Protein AF-A0A3B0VY94-F1 (afdb_monomer_lite)

Radius of gyration: 15.63 Å; chains: 1; bounding box: 34×26×46 Å

Structure (mmCIF, N/CA/C/O backbone):
data_AF-A0A3B0VY94-F1
#
_entry.id   AF-A0A3B0VY94-F1
#
loop_
_atom_site.group_PDB
_atom_site.id
_atom_site.type_symbol
_atom_site.label_atom_id
_atom_site.label_alt_id
_atom_site.label_comp_id
_atom_site.label_asym_id
_atom_site.label_entity_id
_atom_site.label_seq_id
_atom_site.pdbx_PDB_ins_code
_atom_site.Cartn_x
_atom_site.Cartn_y
_atom_site.Cartn_z
_atom_site.occupancy
_atom_site.B_iso_or_equiv
_atom_site.auth_seq_id
_atom_site.auth_comp_id
_atom_site.auth_asym_id
_atom_site.auth_atom_id
_atom_site.pdbx_PDB_model_num
ATOM 1 N N . MET A 1 1 ? -18.123 17.718 33.963 1.00 44.12 1 MET A N 1
ATOM 2 C CA . MET A 1 1 ? -17.791 17.799 32.528 1.00 44.12 1 MET A CA 1
ATOM 3 C C . MET A 1 1 ? -17.493 16.377 32.098 1.00 44.12 1 MET A C 1
ATOM 5 O O . MET A 1 1 ? -16.509 15.827 32.565 1.00 44.12 1 MET A O 1
ATOM 9 N N . THR A 1 2 ? -18.403 15.719 31.387 1.00 49.69 2 THR A N 1
ATOM 10 C CA . THR A 1 2 ? -18.167 14.364 30.869 1.00 49.69 2 THR A CA 1
ATOM 11 C C . THR A 1 2 ? -17.300 14.491 29.626 1.00 49.69 2 THR A C 1
ATOM 13 O O . THR A 1 2 ? -17.742 15.081 28.641 1.00 49.69 2 THR A O 1
ATOM 16 N N . GLU A 1 3 ? -16.064 13.997 29.678 1.00 60.78 3 GLU A N 1
ATOM 17 C CA . GLU A 1 3 ? -15.267 13.815 28.468 1.00 60.78 3 GLU A CA 1
ATOM 18 C C . GLU A 1 3 ? -15.993 12.812 27.566 1.00 60.78 3 GLU A C 1
ATOM 20 O O . GLU A 1 3 ? -16.256 11.673 27.954 1.00 60.78 3 GLU A O 1
ATOM 25 N N . ASN A 1 4 ? -16.366 13.255 26.367 1.00 61.75 4 ASN A N 1
ATOM 26 C CA . ASN A 1 4 ? -16.812 12.356 25.314 1.00 61.75 4 ASN A CA 1
ATOM 27 C C . ASN A 1 4 ? -15.585 11.572 24.844 1.00 61.75 4 ASN A C 1
ATOM 29 O O . ASN A 1 4 ? -14.815 12.055 24.017 1.00 61.75 4 ASN A O 1
ATOM 33 N N . ASN A 1 5 ? -15.407 10.365 25.377 1.00 67.56 5 ASN A N 1
ATOM 34 C CA . ASN A 1 5 ? -14.354 9.446 24.963 1.00 67.56 5 ASN A CA 1
ATOM 35 C C . ASN A 1 5 ? -14.759 8.763 23.644 1.00 67.56 5 ASN A C 1
ATOM 37 O O . ASN A 1 5 ? -15.068 7.572 23.603 1.00 67.56 5 ASN A O 1
ATOM 41 N N . ALA A 1 6 ? -14.885 9.553 22.576 1.00 70.25 6 ALA A N 1
ATOM 42 C CA . ALA A 1 6 ? -15.216 9.031 21.259 1.00 70.25 6 ALA A CA 1
ATOM 43 C C . ALA A 1 6 ? -14.080 8.108 20.787 1.00 70.25 6 ALA A C 1
ATOM 45 O O . ALA A 1 6 ? -12.910 8.486 20.812 1.00 70.25 6 ALA A O 1
ATOM 46 N N . GLN A 1 7 ? -14.426 6.878 20.403 1.00 78.25 7 GLN A N 1
ATOM 47 C CA . GLN A 1 7 ? -13.478 5.954 19.785 1.00 78.25 7 GLN A CA 1
ATOM 48 C C . GLN A 1 7 ? -13.181 6.434 18.365 1.00 78.25 7 GLN A C 1
ATOM 50 O O . GLN A 1 7 ? -14.103 6.730 17.602 1.00 78.25 7 GLN A O 1
ATOM 55 N N . PHE A 1 8 ? -11.899 6.501 18.017 1.00 83.75 8 PHE A N 1
ATOM 56 C CA . PHE A 1 8 ? -11.443 6.917 16.698 1.00 83.75 8 PHE A CA 1
ATOM 57 C C . PHE A 1 8 ? -10.462 5.890 16.152 1.00 83.75 8 PHE A C 1
ATOM 59 O O . PHE A 1 8 ? -9.740 5.233 16.894 1.00 83.75 8 PHE A O 1
ATOM 66 N N . HIS A 1 9 ? -10.409 5.793 14.831 1.00 88.75 9 HIS A N 1
ATOM 67 C CA . HIS A 1 9 ? -9.369 5.036 14.159 1.00 88.75 9 HIS A CA 1
ATOM 68 C C . HIS A 1 9 ? -8.331 5.988 13.566 1.00 88.75 9 HIS A C 1
ATOM 70 O O . HIS A 1 9 ? -8.688 7.010 12.973 1.00 88.75 9 HIS A O 1
ATOM 76 N N . LEU A 1 10 ? -7.050 5.648 13.704 1.00 89.25 10 LEU A N 1
ATOM 77 C CA . LEU A 1 10 ? -5.952 6.386 13.089 1.00 89.25 10 LEU A CA 1
ATOM 78 C C . LEU A 1 10 ? -5.689 5.829 11.691 1.00 89.25 10 LEU A C 1
ATOM 80 O O . LEU A 1 10 ? -5.286 4.677 11.555 1.00 89.25 10 LEU A O 1
ATOM 84 N N . ALA A 1 11 ? -5.872 6.652 10.661 1.00 90.75 11 ALA A N 1
ATOM 85 C CA . ALA A 1 11 ? -5.443 6.329 9.306 1.00 90.75 11 ALA A CA 1
ATOM 86 C C . ALA A 1 11 ? -4.069 6.958 9.030 1.00 90.75 11 ALA A C 1
ATOM 88 O O . ALA A 1 11 ? -3.919 8.178 9.103 1.00 90.75 11 ALA A O 1
ATOM 89 N N . GLN A 1 12 ? -3.075 6.139 8.689 1.00 88.19 12 GLN A N 1
ATOM 90 C CA . GLN A 1 12 ? -1.736 6.587 8.307 1.00 88.19 12 GLN A CA 1
ATOM 91 C C . GLN A 1 12 ? -1.442 6.206 6.859 1.00 88.19 12 GLN A C 1
ATOM 93 O O . GLN A 1 12 ? -1.669 5.067 6.463 1.00 88.19 12 GLN A O 1
ATOM 98 N N . ILE A 1 13 ? -0.880 7.144 6.094 1.00 86.00 13 ILE A N 1
ATOM 99 C CA . ILE A 1 13 ? -0.410 6.932 4.723 1.00 86.00 13 ILE A CA 1
ATOM 100 C C . ILE A 1 13 ? 1.112 7.064 4.647 1.00 86.00 13 ILE A C 1
ATOM 102 O O . ILE A 1 13 ? 1.685 8.046 5.118 1.00 86.00 13 ILE A O 1
ATOM 106 N N . ASN A 1 14 ? 1.755 6.095 3.998 1.00 83.62 14 ASN A N 1
ATOM 107 C CA . ASN A 1 14 ? 3.170 6.154 3.651 1.00 83.62 14 ASN A CA 1
ATOM 108 C C . ASN A 1 14 ? 3.317 6.574 2.183 1.00 83.62 14 ASN A C 1
ATOM 110 O O . ASN A 1 14 ? 2.808 5.902 1.281 1.00 83.62 14 ASN A O 1
ATOM 114 N N . ILE A 1 15 ? 4.023 7.682 1.945 1.00 83.50 15 ILE A N 1
ATOM 115 C CA . ILE A 1 15 ? 4.298 8.220 0.606 1.00 83.50 15 ILE A CA 1
ATOM 116 C C . ILE A 1 15 ? 5.800 8.255 0.332 1.00 83.50 15 ILE A C 1
ATOM 118 O O . ILE A 1 15 ? 6.597 8.559 1.219 1.00 83.50 15 ILE A O 1
ATOM 122 N N . ALA A 1 16 ? 6.189 7.977 -0.910 1.00 83.31 16 ALA A N 1
ATOM 123 C CA . ALA A 1 16 ? 7.582 8.038 -1.339 1.00 83.31 16 ALA A CA 1
ATOM 124 C C . ALA A 1 16 ? 7.699 8.571 -2.769 1.00 83.31 16 ALA A C 1
ATOM 126 O O . ALA A 1 16 ? 6.799 8.397 -3.589 1.00 83.31 16 ALA A O 1
ATOM 127 N N . ARG A 1 17 ? 8.837 9.200 -3.086 1.00 85.81 17 ARG A N 1
ATOM 128 C CA . ARG A 1 17 ? 9.161 9.583 -4.464 1.00 85.81 17 ARG A CA 1
ATOM 129 C C . ARG A 1 17 ? 9.743 8.386 -5.211 1.00 85.81 17 ARG A C 1
ATOM 131 O O . ARG A 1 17 ? 10.757 7.827 -4.798 1.00 85.81 17 ARG A O 1
ATOM 138 N N . ILE A 1 18 ? 9.127 8.044 -6.331 1.00 86.44 18 ILE A N 1
ATOM 139 C CA . ILE A 1 18 ? 9.555 6.972 -7.221 1.00 86.44 18 ILE A CA 1
ATOM 140 C C . ILE A 1 18 ? 10.747 7.449 -8.059 1.00 86.44 18 ILE A C 1
ATOM 142 O O . ILE A 1 18 ? 10.732 8.556 -8.600 1.00 86.44 18 ILE A O 1
ATOM 146 N N . ARG A 1 19 ? 11.798 6.622 -8.145 1.00 88.75 19 ARG A N 1
ATOM 147 C CA . ARG A 1 19 ? 13.050 6.965 -8.850 1.00 88.75 19 ARG A CA 1
ATOM 148 C C . ARG A 1 19 ? 13.099 6.490 -10.304 1.00 88.75 19 ARG A C 1
ATOM 150 O O . ARG A 1 19 ? 13.849 7.068 -11.080 1.00 88.75 19 ARG A O 1
ATOM 157 N N . ALA A 1 20 ? 12.321 5.470 -10.653 1.00 89.81 20 ALA A N 1
ATOM 158 C CA . ALA A 1 20 ? 12.202 4.886 -11.990 1.00 89.81 20 ALA A CA 1
ATOM 159 C C . ALA A 1 20 ? 10.840 4.164 -12.111 1.00 89.81 20 ALA A C 1
ATOM 161 O O . ALA A 1 20 ? 10.186 3.974 -11.084 1.00 89.81 20 ALA A O 1
ATOM 162 N N . PRO A 1 21 ? 10.375 3.778 -13.313 1.00 87.56 21 PRO A N 1
ATOM 163 C CA . PRO A 1 21 ? 9.200 2.910 -13.468 1.00 87.56 21 PRO A CA 1
ATOM 164 C C . PRO A 1 21 ? 9.246 1.673 -12.547 1.00 87.56 21 PRO A C 1
ATOM 166 O O . PRO A 1 21 ? 10.326 1.194 -12.216 1.00 87.56 21 PRO A O 1
ATOM 169 N N . LEU A 1 22 ? 8.091 1.170 -12.090 1.00 85.06 22 LEU A N 1
ATOM 170 C CA . LEU A 1 22 ? 8.043 0.080 -11.093 1.00 85.06 22 LEU A CA 1
ATOM 171 C C . LEU A 1 22 ? 8.616 -1.251 -11.615 1.00 85.06 22 LEU A C 1
ATOM 173 O O . LEU A 1 22 ? 9.062 -2.074 -10.821 1.00 85.06 22 LEU A O 1
ATOM 177 N N . ASP A 1 23 ? 8.619 -1.444 -12.932 1.00 88.50 23 ASP A N 1
ATOM 178 C CA . ASP A 1 23 ? 9.198 -2.586 -13.642 1.00 88.50 23 ASP A CA 1
ATOM 179 C C . ASP A 1 23 ? 10.705 -2.433 -13.930 1.00 88.50 23 ASP A C 1
ATOM 181 O O . ASP A 1 23 ? 11.353 -3.397 -14.346 1.00 88.50 23 ASP A O 1
ATOM 185 N N . ASP A 1 24 ? 11.291 -1.261 -13.663 1.00 94.25 24 ASP A N 1
ATOM 186 C CA . ASP A 1 24 ? 12.724 -1.013 -13.817 1.00 94.25 24 ASP A CA 1
ATOM 187 C C . ASP A 1 24 ? 13.545 -1.873 -12.827 1.00 94.25 24 ASP A C 1
ATOM 189 O O . ASP A 1 24 ? 13.188 -1.965 -11.644 1.00 94.25 24 ASP A O 1
ATOM 193 N N . PRO A 1 25 ? 14.684 -2.468 -13.244 1.00 95.25 25 PRO A N 1
ATOM 194 C CA . PRO A 1 25 ? 15.584 -3.200 -12.350 1.00 95.25 25 PRO A CA 1
ATOM 195 C C . PRO A 1 25 ? 15.976 -2.442 -11.070 1.00 95.25 25 PRO A C 1
ATOM 197 O O . PRO A 1 25 ? 16.174 -3.067 -10.027 1.00 95.25 25 PRO A O 1
ATOM 200 N N . LEU A 1 26 ? 16.049 -1.106 -11.113 1.00 94.25 26 LEU A N 1
ATOM 201 C CA . LEU 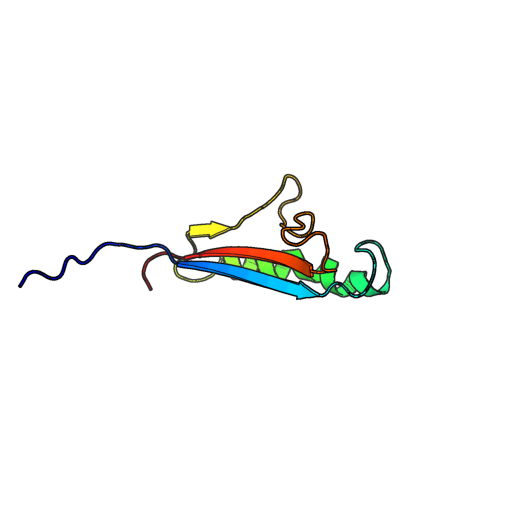A 1 26 ? 16.317 -0.252 -9.951 1.00 94.25 26 LEU A CA 1
ATOM 202 C C . LEU A 1 26 ? 15.241 -0.373 -8.858 1.00 94.25 26 LEU A C 1
ATOM 204 O O . LEU A 1 26 ? 15.547 -0.202 -7.675 1.00 94.25 26 LEU A O 1
ATOM 208 N N . MET A 1 27 ? 13.991 -0.638 -9.243 1.00 91.75 27 MET A N 1
ATOM 209 C CA . MET A 1 27 ? 12.846 -0.740 -8.336 1.00 91.75 27 MET A CA 1
ATOM 210 C C . MET A 1 27 ? 12.618 -2.165 -7.813 1.00 91.75 27 MET A C 1
ATOM 212 O O . MET A 1 27 ? 11.922 -2.327 -6.812 1.00 91.75 27 MET A O 1
ATOM 216 N N . GLN A 1 28 ? 13.247 -3.187 -8.406 1.00 92.50 28 GLN A N 1
ATOM 217 C CA . GLN A 1 28 ? 13.064 -4.597 -8.028 1.00 92.50 28 GLN A CA 1
ATOM 218 C C . GLN A 1 28 ? 13.249 -4.877 -6.525 1.00 92.50 28 GLN A C 1
ATOM 220 O O . GLN A 1 28 ? 12.366 -5.502 -5.936 1.00 92.50 28 GLN A O 1
ATOM 225 N N . PRO A 1 29 ? 14.307 -4.383 -5.844 1.00 91.94 29 PRO A N 1
ATOM 226 C CA . PRO A 1 29 ? 14.466 -4.632 -4.410 1.00 91.94 29 PRO A CA 1
ATOM 227 C C . PRO A 1 29 ? 13.357 -3.999 -3.560 1.00 91.94 29 PRO A C 1
ATOM 229 O O . PRO A 1 29 ? 13.010 -4.528 -2.509 1.00 91.94 29 PRO A O 1
ATOM 232 N N . PHE A 1 30 ? 12.802 -2.868 -4.007 1.00 89.50 30 PHE A N 1
ATOM 233 C CA . PHE A 1 30 ? 11.681 -2.216 -3.335 1.00 89.50 30 PHE A CA 1
ATOM 234 C C . PHE A 1 30 ? 10.396 -3.027 -3.513 1.00 89.50 30 PHE A C 1
ATOM 236 O O . PHE A 1 30 ? 9.745 -3.335 -2.519 1.00 89.50 30 PHE A O 1
ATOM 243 N N . MET A 1 31 ? 10.079 -3.433 -4.750 1.00 89.00 31 MET A N 1
ATOM 244 C CA . MET A 1 31 ? 8.897 -4.250 -5.049 1.00 89.00 31 MET A CA 1
ATOM 245 C C . MET A 1 31 ? 8.935 -5.592 -4.303 1.00 89.00 31 MET A C 1
ATOM 247 O O . MET A 1 31 ? 7.940 -5.992 -3.707 1.00 89.00 31 MET A O 1
ATOM 251 N N . ALA A 1 32 ? 10.103 -6.238 -4.237 1.00 91.94 32 ALA A N 1
ATOM 252 C CA . ALA A 1 32 ? 10.296 -7.486 -3.496 1.00 91.94 32 ALA A CA 1
ATOM 253 C C . ALA A 1 32 ? 10.101 -7.343 -1.970 1.00 91.94 32 ALA A C 1
ATOM 255 O O . ALA A 1 32 ? 9.841 -8.331 -1.287 1.00 91.94 32 ALA A O 1
ATOM 256 N N . GLY A 1 33 ? 10.230 -6.132 -1.418 1.00 90.38 33 GLY A N 1
ATOM 257 C CA . GLY A 1 33 ? 10.039 -5.861 0.010 1.00 90.38 33 GLY A CA 1
ATOM 258 C C . GLY A 1 33 ? 8.592 -5.560 0.416 1.00 90.38 33 GLY A C 1
ATOM 259 O O . GLY A 1 33 ? 8.298 -5.550 1.614 1.00 90.38 33 GLY A O 1
ATOM 260 N N . LEU A 1 34 ? 7.697 -5.314 -0.549 1.00 88.94 34 LEU A N 1
ATOM 261 C CA . LEU A 1 34 ? 6.323 -4.864 -0.295 1.00 88.94 34 LEU A CA 1
ATOM 262 C C . LEU A 1 34 ? 5.516 -5.862 0.528 1.00 88.94 34 LEU A C 1
ATOM 264 O O . LEU A 1 34 ? 4.865 -5.486 1.499 1.00 88.94 34 LEU A O 1
ATOM 268 N N . GLU A 1 35 ? 5.579 -7.138 0.164 1.00 88.94 35 GLU A N 1
ATOM 269 C CA . GLU A 1 35 ? 4.839 -8.188 0.861 1.00 88.94 35 GLU A CA 1
ATOM 270 C C . GLU A 1 35 ? 5.257 -8.274 2.334 1.00 88.94 35 GLU A C 1
ATOM 272 O O . GLU A 1 35 ? 4.411 -8.281 3.225 1.00 88.94 35 GLU A O 1
ATOM 277 N N . SER A 1 36 ? 6.565 -8.237 2.600 1.00 91.25 36 SER A N 1
ATOM 278 C CA . SER A 1 36 ? 7.112 -8.306 3.957 1.00 91.25 36 SER A CA 1
ATOM 279 C C . SER A 1 36 ? 6.685 -7.114 4.819 1.00 91.25 36 SER A C 1
ATOM 281 O O . SER A 1 36 ? 6.220 -7.298 5.945 1.00 91.25 36 SER A O 1
ATOM 283 N N . ILE A 1 37 ? 6.779 -5.884 4.296 1.00 88.81 37 ILE A N 1
ATOM 284 C CA . ILE A 1 37 ? 6.379 -4.696 5.067 1.00 88.81 37 ILE A CA 1
ATOM 285 C C . ILE A 1 37 ? 4.863 -4.642 5.296 1.00 88.81 37 ILE A C 1
ATOM 287 O O . ILE A 1 37 ? 4.417 -4.217 6.362 1.00 88.81 37 ILE A O 1
ATOM 291 N N . ASN A 1 38 ? 4.074 -5.119 4.331 1.00 89.00 38 ASN A N 1
ATOM 292 C CA . ASN A 1 38 ? 2.628 -5.239 4.467 1.00 89.00 38 ASN A CA 1
ATOM 293 C C . ASN A 1 38 ? 2.251 -6.282 5.525 1.00 89.00 38 ASN A C 1
ATOM 295 O O . ASN A 1 38 ? 1.440 -5.983 6.395 1.00 89.00 38 ASN A O 1
ATOM 299 N N . ALA A 1 39 ? 2.901 -7.449 5.531 1.00 91.56 39 ALA A N 1
ATOM 300 C CA . ALA A 1 39 ? 2.682 -8.475 6.549 1.00 91.56 39 ALA A CA 1
ATOM 301 C C . ALA A 1 39 ? 3.039 -7.982 7.964 1.00 91.56 39 ALA A C 1
ATOM 303 O O . ALA A 1 39 ? 2.338 -8.293 8.927 1.00 91.56 39 ALA A O 1
ATOM 304 N N . LEU A 1 40 ? 4.095 -7.170 8.098 1.00 91.31 40 LEU A N 1
ATOM 305 C CA . LEU A 1 40 ? 4.437 -6.523 9.369 1.00 91.31 40 LEU A CA 1
ATOM 306 C C . LEU A 1 40 ? 3.352 -5.545 9.835 1.00 91.31 40 LEU A C 1
ATOM 308 O O . LEU A 1 40 ? 3.063 -5.489 11.028 1.00 91.31 40 LEU A O 1
ATOM 312 N N . ALA A 1 41 ? 2.753 -4.785 8.915 1.00 88.69 41 ALA A N 1
ATOM 313 C CA . ALA A 1 41 ? 1.644 -3.892 9.237 1.00 88.69 41 ALA A CA 1
ATOM 314 C C . ALA A 1 41 ? 0.388 -4.674 9.647 1.00 88.69 41 ALA A C 1
ATOM 316 O O . ALA A 1 41 ? -0.237 -4.327 10.646 1.00 88.69 41 ALA A O 1
ATOM 317 N N . ASP A 1 42 ? 0.065 -5.747 8.924 1.00 91.12 42 ASP A N 1
ATOM 318 C CA . ASP A 1 42 ? -1.110 -6.581 9.186 1.00 91.12 42 ASP A CA 1
ATOM 319 C C . ASP A 1 42 ? -1.008 -7.301 10.554 1.00 91.12 42 ASP A C 1
ATOM 321 O O . ASP A 1 42 ? -2.019 -7.565 11.203 1.00 91.12 42 ASP A O 1
ATOM 325 N N . ALA A 1 43 ? 0.216 -7.572 11.028 1.00 93.12 43 ALA A N 1
ATOM 326 C CA . ALA A 1 43 ? 0.494 -8.154 12.344 1.00 93.12 43 ALA A CA 1
ATOM 327 C C . ALA A 1 43 ? 0.665 -7.118 13.477 1.00 93.12 43 ALA A C 1
ATOM 329 O O . ALA A 1 43 ? 0.888 -7.498 14.631 1.00 93.12 43 ALA A O 1
ATOM 330 N N . ALA A 1 44 ? 0.608 -5.818 13.177 1.00 91.12 44 ALA A N 1
ATOM 331 C CA . ALA A 1 44 ? 0.861 -4.780 14.168 1.00 91.12 44 ALA A CA 1
ATOM 332 C C . ALA A 1 44 ? -0.287 -4.682 15.198 1.00 91.12 44 ALA A C 1
ATOM 334 O O . ALA A 1 44 ? -1.464 -4.771 14.833 1.00 91.12 44 ALA A O 1
ATOM 335 N N . PRO A 1 45 ? 0.011 -4.449 16.491 1.00 91.25 45 PRO A N 1
ATOM 336 C CA . PRO A 1 45 ? -1.017 -4.223 17.500 1.00 91.25 45 PRO A CA 1
ATOM 337 C C . PRO A 1 45 ? -1.955 -3.080 17.110 1.00 91.25 45 PRO A C 1
ATOM 339 O O . PRO A 1 45 ? -1.515 -2.007 16.698 1.00 91.25 45 PRO A O 1
ATOM 342 N N . GLY A 1 46 ? -3.257 -3.322 17.244 1.00 89.38 46 GLY A N 1
ATOM 343 C CA . GLY A 1 46 ? -4.276 -2.350 16.873 1.00 89.38 46 GLY A CA 1
ATOM 344 C C . GLY A 1 46 ? -4.507 -2.226 15.367 1.00 89.38 46 GLY A C 1
ATOM 345 O O . GLY A 1 46 ? -5.319 -1.395 14.987 1.00 89.38 46 GLY A O 1
ATOM 346 N N . PHE A 1 47 ? -3.868 -3.018 14.500 1.00 92.62 47 PHE A N 1
ATOM 347 C CA . PHE A 1 47 ? -4.200 -3.028 13.075 1.00 92.62 47 PHE A CA 1
ATOM 348 C C . PHE A 1 47 ? -5.669 -3.412 12.846 1.00 92.62 47 PHE A C 1
ATOM 350 O O . PHE A 1 47 ? -6.176 -4.376 13.422 1.00 92.62 47 PHE A O 1
ATOM 357 N N . VAL A 1 48 ? -6.355 -2.647 11.997 1.00 92.81 48 VAL A N 1
ATOM 358 C CA . VAL A 1 48 ? -7.759 -2.877 11.627 1.00 92.81 48 VAL A CA 1
ATOM 359 C C . VAL A 1 48 ? -7.884 -3.182 10.140 1.00 92.81 48 VAL A C 1
ATOM 361 O O . VAL A 1 48 ? -8.647 -4.067 9.758 1.00 92.81 48 VAL A O 1
ATOM 364 N N . TRP A 1 49 ? -7.176 -2.435 9.290 1.00 92.06 49 TRP A N 1
ATOM 365 C CA . TRP A 1 49 ? -7.324 -2.538 7.839 1.00 92.06 49 TRP A CA 1
ATOM 366 C C . TRP A 1 49 ? -6.167 -1.866 7.089 1.00 92.06 49 TRP A C 1
ATOM 368 O O . TRP A 1 49 ? -5.557 -0.930 7.602 1.00 92.06 49 TRP A O 1
ATOM 378 N N . ARG A 1 50 ? -5.910 -2.281 5.843 1.00 90.94 50 ARG A N 1
ATOM 379 C CA . ARG A 1 50 ? -4.979 -1.616 4.919 1.00 90.94 50 ARG A CA 1
ATOM 380 C C . ARG A 1 50 ? -5.580 -1.481 3.524 1.00 90.94 50 ARG A C 1
ATOM 382 O O . ARG A 1 50 ? -6.229 -2.414 3.051 1.00 90.94 50 ARG A O 1
ATOM 389 N N . LEU A 1 51 ? -5.304 -0.360 2.853 1.00 86.62 51 LEU A N 1
ATOM 390 C CA . LEU A 1 51 ? -5.666 -0.148 1.451 1.00 86.62 51 LEU A CA 1
ATOM 391 C C . LEU A 1 51 ? -4.877 -1.086 0.540 1.00 86.62 51 LEU A C 1
ATOM 393 O O . LEU A 1 51 ? -3.648 -1.132 0.598 1.00 86.62 51 LEU A O 1
ATOM 397 N N . GLN A 1 52 ? -5.612 -1.811 -0.295 1.00 84.12 52 GLN A N 1
ATOM 398 C CA . GLN A 1 52 ? -5.115 -2.832 -1.209 1.00 84.12 52 GLN A CA 1
ATOM 399 C C . GLN A 1 52 ? -5.910 -2.747 -2.512 1.00 84.12 52 GLN A C 1
ATOM 401 O O . GLN A 1 52 ? -7.122 -2.515 -2.479 1.00 84.12 52 GLN A O 1
ATOM 406 N N . ASP A 1 53 ? -5.242 -2.929 -3.646 1.00 81.25 53 ASP A N 1
ATOM 407 C CA . ASP A 1 53 ? -5.881 -3.179 -4.932 1.00 81.25 53 ASP A CA 1
ATOM 408 C C . ASP A 1 53 ? -6.070 -4.691 -5.175 1.00 81.25 53 ASP A C 1
ATOM 410 O O . ASP A 1 53 ? -5.887 -5.514 -4.276 1.00 81.25 53 ASP A O 1
ATOM 414 N N . ALA A 1 54 ? -6.456 -5.077 -6.395 1.00 79.56 54 ALA A N 1
ATOM 415 C CA . ALA A 1 54 ? -6.673 -6.480 -6.755 1.00 79.56 54 ALA A CA 1
ATOM 416 C C . ALA A 1 54 ? -5.411 -7.365 -6.645 1.00 79.56 54 ALA A C 1
ATOM 418 O O . ALA A 1 54 ? -5.534 -8.589 -6.627 1.00 79.56 54 ALA A O 1
ATOM 419 N N . THR A 1 55 ? -4.219 -6.768 -6.582 1.00 77.12 55 THR A N 1
ATOM 420 C CA . THR A 1 55 ? -2.928 -7.451 -6.414 1.00 77.12 55 THR A CA 1
ATOM 421 C C . THR A 1 55 ? -2.438 -7.477 -4.962 1.00 77.12 55 THR A C 1
ATOM 423 O O . THR A 1 55 ? -1.461 -8.160 -4.670 1.00 77.12 55 THR A O 1
ATOM 426 N N . GLY A 1 56 ? -3.139 -6.808 -4.036 1.00 76.19 56 GLY A N 1
ATOM 427 C CA . GLY A 1 56 ? -2.830 -6.823 -2.599 1.00 76.19 56 GLY A CA 1
ATOM 428 C C . GLY A 1 56 ? -1.935 -5.675 -2.107 1.00 76.19 56 GLY A C 1
ATOM 429 O O . GLY A 1 56 ? -1.623 -5.603 -0.910 1.00 76.19 56 GLY A O 1
ATOM 430 N N . ASP A 1 57 ? -1.551 -4.739 -2.982 1.00 78.38 57 ASP A N 1
ATOM 431 C CA . ASP A 1 57 ? -0.801 -3.535 -2.609 1.00 78.38 57 ASP A CA 1
ATOM 432 C C . ASP A 1 57 ? -1.438 -2.238 -3.141 1.00 78.38 57 ASP A C 1
ATOM 434 O O . ASP A 1 57 ? -2.508 -2.249 -3.743 1.00 78.38 57 ASP A O 1
ATOM 438 N N . ALA A 1 58 ? -0.849 -1.095 -2.789 1.00 78.00 58 ALA A N 1
ATOM 439 C CA . ALA A 1 58 ? -1.362 0.237 -3.114 1.00 78.00 58 ALA A CA 1
ATOM 440 C C . ALA A 1 58 ? -0.447 1.013 -4.081 1.00 78.00 58 ALA A C 1
ATOM 442 O O . ALA A 1 58 ? -0.663 2.205 -4.307 1.00 78.00 58 ALA A O 1
ATOM 443 N N . THR A 1 59 ? 0.575 0.370 -4.655 1.00 74.75 59 THR A N 1
ATOM 444 C CA . THR A 1 59 ? 1.615 1.045 -5.453 1.00 74.75 59 THR A CA 1
ATOM 445 C C . THR A 1 59 ? 1.114 1.550 -6.804 1.00 74.75 59 THR A C 1
ATOM 447 O O . THR A 1 59 ? 1.691 2.478 -7.378 1.00 74.75 59 THR A O 1
ATOM 450 N N . SER A 1 60 ? 0.002 0.991 -7.285 1.00 75.00 60 SER A N 1
ATOM 451 C CA . SER A 1 60 ? -0.717 1.443 -8.477 1.00 75.00 60 SER A CA 1
ATOM 452 C C . SER A 1 60 ? -1.441 2.782 -8.270 1.00 75.00 60 SER A C 1
ATOM 454 O O . SER A 1 60 ? -1.728 3.491 -9.241 1.00 75.00 60 SER A O 1
ATOM 456 N N . LEU A 1 61 ? -1.695 3.179 -7.017 1.00 73.75 61 LEU A N 1
ATOM 457 C CA . LEU A 1 61 ? -2.389 4.419 -6.692 1.00 73.75 61 LEU A CA 1
ATOM 458 C C . LEU A 1 61 ? -1.447 5.620 -6.804 1.00 73.75 61 LEU A C 1
ATOM 460 O O . LEU A 1 61 ? -0.440 5.737 -6.101 1.00 73.75 61 LEU A O 1
ATOM 464 N N . ARG A 1 62 ? -1.836 6.573 -7.658 1.00 73.12 62 ARG A N 1
ATOM 465 C CA . ARG A 1 62 ? -1.151 7.859 -7.839 1.00 73.12 62 ARG A CA 1
ATOM 466 C C . ARG A 1 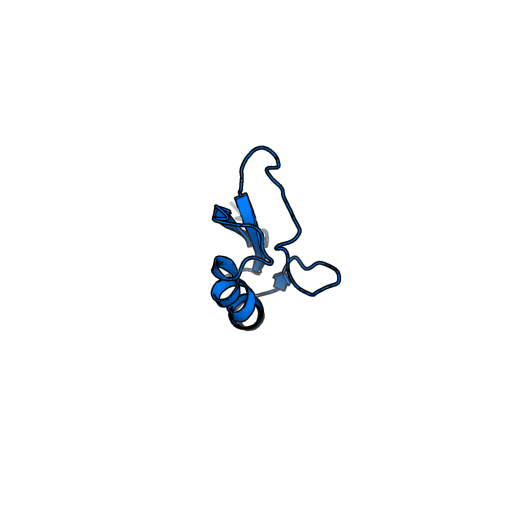62 ? -2.029 9.012 -7.351 1.00 73.12 62 ARG A C 1
ATOM 468 O O . ARG A 1 62 ? -2.668 9.673 -8.166 1.00 73.12 62 ARG A O 1
ATOM 475 N N . PRO A 1 63 ? -2.075 9.273 -6.031 1.00 68.88 63 PRO A N 1
ATOM 476 C CA . PRO A 1 63 ? -2.880 10.362 -5.476 1.00 68.88 63 PRO A CA 1
ATOM 477 C C . PRO A 1 63 ? -2.379 11.755 -5.893 1.00 68.88 63 PRO A C 1
ATOM 479 O O . PRO A 1 63 ? -3.130 12.721 -5.818 1.00 68.88 63 PRO A O 1
ATOM 482 N N . PHE A 1 64 ? -1.129 11.858 -6.357 1.00 71.88 64 PHE A N 1
ATOM 483 C CA . PHE A 1 64 ? -0.511 13.103 -6.815 1.00 71.88 64 PHE A CA 1
ATOM 484 C C . PHE A 1 64 ? 0.074 12.906 -8.222 1.00 71.88 64 PHE A C 1
ATOM 486 O O . PHE A 1 64 ? 1.267 12.652 -8.335 1.00 71.88 64 PHE A O 1
ATOM 493 N N . PRO A 1 65 ? -0.733 12.972 -9.295 1.00 65.38 65 PRO A N 1
ATOM 494 C CA . PRO A 1 65 ? -0.308 12.585 -10.646 1.00 65.38 65 PRO A CA 1
ATOM 495 C C . PRO A 1 65 ? 0.819 13.458 -11.224 1.00 65.38 65 PRO A C 1
ATOM 497 O O . PRO A 1 65 ? 1.643 12.953 -11.982 1.00 65.38 65 PRO A O 1
ATOM 500 N N . ASP A 1 66 ? 0.899 14.729 -10.820 1.00 68.38 66 ASP A N 1
ATOM 501 C CA . ASP A 1 66 ? 1.929 15.677 -11.281 1.00 68.38 66 A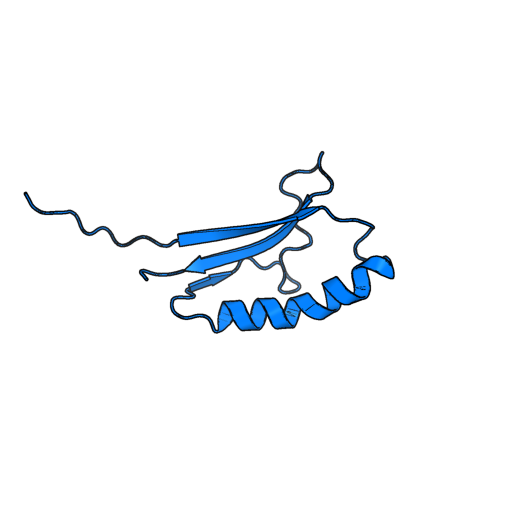SP A CA 1
ATOM 502 C C . ASP A 1 66 ? 3.268 15.529 -10.540 1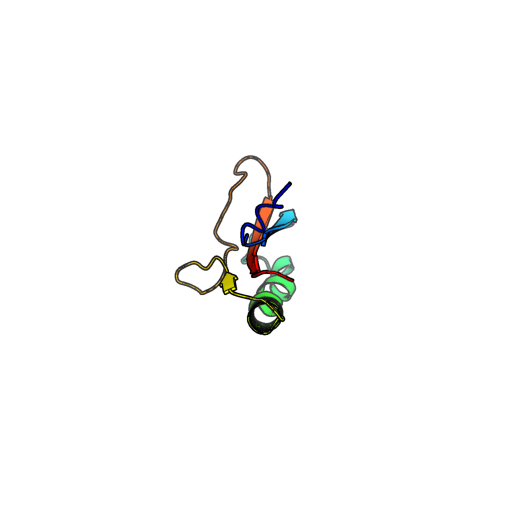.00 68.38 66 ASP A C 1
ATOM 504 O O . ASP A 1 66 ? 4.274 16.145 -10.895 1.00 68.38 66 ASP A O 1
ATOM 508 N N . LEU A 1 67 ? 3.295 14.711 -9.488 1.00 59.38 67 LEU A N 1
ATOM 509 C CA . LEU A 1 67 ? 4.482 14.413 -8.706 1.00 59.38 67 LEU A CA 1
ATOM 510 C C . LEU A 1 67 ? 4.799 12.933 -8.921 1.00 59.38 67 LEU A C 1
ATOM 512 O O . LEU A 1 67 ? 3.918 12.084 -8.883 1.00 59.38 67 LEU A O 1
ATOM 516 N N . MET A 1 68 ? 6.066 12.574 -9.119 1.00 67.88 68 MET A N 1
ATOM 517 C CA . MET A 1 68 ? 6.483 11.163 -9.151 1.00 67.88 68 MET A CA 1
ATOM 518 C C . MET A 1 68 ? 6.421 10.550 -7.738 1.00 67.88 68 MET A C 1
ATOM 520 O O . MET A 1 68 ? 7.425 10.074 -7.217 1.00 67.88 68 MET A O 1
ATOM 524 N N .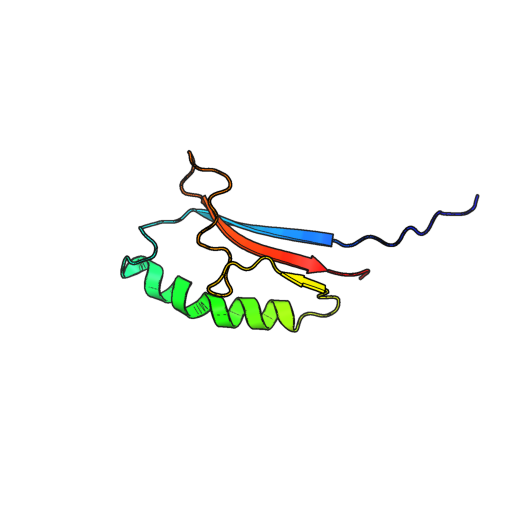 ILE A 1 69 ? 5.268 10.630 -7.074 1.00 68.94 69 ILE A N 1
ATOM 525 C CA . ILE A 1 69 ? 4.998 10.162 -5.718 1.00 68.94 69 ILE A CA 1
ATOM 526 C C . ILE A 1 69 ? 4.076 8.948 -5.814 1.00 68.94 69 ILE A C 1
ATOM 528 O O . ILE A 1 69 ? 2.977 9.035 -6.359 1.00 68.94 69 ILE A O 1
ATOM 532 N N . GLY A 1 70 ? 4.538 7.824 -5.275 1.00 70.50 70 GLY A N 1
ATOM 533 C CA . GLY A 1 70 ? 3.733 6.625 -5.075 1.00 70.50 70 GLY A CA 1
ATOM 534 C C . GLY A 1 70 ? 3.215 6.561 -3.641 1.00 70.50 70 GLY A C 1
ATOM 535 O O . GLY A 1 70 ? 3.890 7.012 -2.706 1.00 70.50 70 GLY A O 1
ATOM 536 N N . SER A 1 71 ? 2.024 5.991 -3.465 1.00 69.00 71 SER A N 1
ATOM 537 C CA . SER A 1 71 ? 1.592 5.501 -2.156 1.00 69.00 71 SER A CA 1
ATOM 538 C C . SER A 1 71 ? 2.139 4.090 -1.954 1.00 69.00 71 SER A C 1
ATOM 540 O O . SER A 1 71 ? 2.076 3.265 -2.859 1.00 69.00 71 SER A O 1
ATOM 542 N N . LEU A 1 72 ? 2.718 3.830 -0.784 1.00 72.25 72 LEU A N 1
ATOM 543 C CA . LEU A 1 72 ? 3.221 2.506 -0.419 1.00 72.25 72 LEU A CA 1
ATOM 544 C C . LEU A 1 72 ? 2.151 1.708 0.335 1.00 72.25 72 LEU A C 1
ATOM 546 O O . LEU A 1 72 ? 1.857 0.566 -0.003 1.00 72.25 72 LEU A O 1
ATOM 550 N N . SER A 1 73 ? 1.561 2.320 1.360 1.00 76.81 73 SER A N 1
ATOM 551 C CA . SER A 1 73 ? 0.502 1.711 2.157 1.00 76.81 73 SER A CA 1
ATOM 552 C C . SER A 1 73 ? -0.369 2.781 2.810 1.00 76.81 73 SER A C 1
ATOM 554 O O . SER A 1 73 ? 0.097 3.890 3.094 1.00 76.81 73 SER A O 1
ATOM 556 N N . ILE A 1 74 ? -1.631 2.435 3.068 1.00 79.00 74 ILE A N 1
ATOM 557 C CA . ILE A 1 74 ? -2.507 3.173 3.983 1.00 79.00 74 ILE A CA 1
ATOM 558 C C . ILE A 1 74 ? -3.033 2.184 5.005 1.00 79.00 74 ILE A C 1
ATOM 560 O O . ILE A 1 74 ? -3.737 1.264 4.609 1.00 79.00 74 ILE A O 1
ATOM 564 N N . CYS A 1 75 ? -2.723 2.375 6.282 1.00 86.31 75 CYS A N 1
ATOM 565 C CA . CYS A 1 75 ? -3.167 1.492 7.358 1.00 86.31 75 CYS A CA 1
ATOM 566 C C . CYS A 1 75 ? -4.113 2.230 8.304 1.00 86.31 75 CYS A C 1
ATOM 568 O O . CYS A 1 75 ? -3.906 3.403 8.614 1.00 86.31 75 CYS A O 1
ATOM 570 N N . LEU A 1 76 ? -5.130 1.516 8.769 1.00 84.75 76 LEU A N 1
ATOM 571 C CA . LEU A 1 76 ? -6.051 1.928 9.809 1.00 84.75 76 LEU A CA 1
ATOM 572 C C . LEU A 1 76 ? -5.697 1.186 11.096 1.00 84.75 76 LEU A C 1
ATOM 574 O O . LEU A 1 76 ? -5.648 -0.045 11.107 1.00 84.75 76 LEU A O 1
ATOM 578 N N . PHE A 1 77 ? -5.504 1.935 12.173 1.00 82.88 77 PHE A N 1
ATOM 579 C CA . PHE A 1 77 ? -5.272 1.407 13.509 1.00 82.88 77 PHE A CA 1
ATOM 580 C C . PHE A 1 77 ? -6.443 1.769 14.434 1.00 82.88 77 PHE A C 1
ATOM 582 O O . PHE A 1 77 ? -7.020 2.852 14.333 1.00 82.88 77 PHE A O 1
ATOM 589 N N . GLY A 1 78 ? -6.839 0.848 15.308 1.00 83.25 78 GLY A N 1
ATOM 590 C CA . GLY A 1 78 ? -7.761 1.072 16.419 1.00 83.25 78 GLY A CA 1
ATOM 591 C C . GLY A 1 78 ? -7.112 1.861 17.547 1.00 83.25 78 GLY A C 1
ATOM 592 O O . GLY A 1 78 ? -5.922 2.161 17.485 1.00 83.25 78 GLY A O 1
ATOM 593 N N . ASN A 1 79 ? -7.913 2.203 18.561 1.00 71.00 79 ASN A N 1
ATOM 594 C CA . ASN 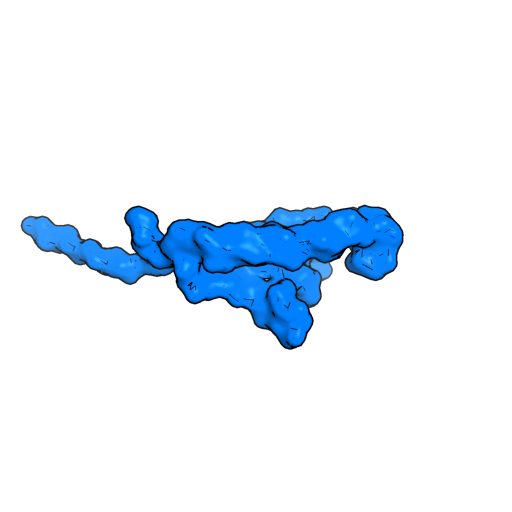A 1 79 ? -7.435 2.882 19.765 1.00 71.00 79 ASN A CA 1
ATOM 595 C C . ASN A 1 79 ? -6.147 2.210 20.283 1.00 71.00 79 ASN A C 1
ATOM 597 O O . ASN A 1 79 ? -6.182 1.042 20.675 1.00 71.00 79 ASN A O 1
ATOM 601 N N . LEU A 1 80 ? -5.040 2.959 20.252 1.00 57.91 80 LEU A N 1
ATOM 602 C CA . LEU A 1 80 ? -3.805 2.656 20.980 1.00 57.91 80 LEU A CA 1
ATOM 603 C C . LEU A 1 80 ? -3.988 2.954 22.471 1.00 57.91 80 LEU A C 1
ATOM 605 O O . LEU A 1 80 ? -4.739 3.908 22.788 1.00 57.91 80 LEU A O 1
#

Organism: NCBI:txid652676

pLDDT: mean 81.59, std 11.01, range [44.12, 95.25]

Secondary structure (DSSP, 8-state):
--------PEEEEEEEE-SS-TTSTTTHHHHHHHHHHHHHHHTSTTEEEE---TTS-STT--SSTTTTEEEEEEEEE---

Foldseek 3Di:
DDPPPDWDKDKDWDKDADPDPCPDPVNVVVVVCLVVVVVVLCPDAQWDDKDQDPVGFQQPDDPPVVGSMGISIITIGTDD

InterPro domains:
  IPR021708 Domain of unknown function DUF3291 [PF11695] (9-74)

Sequence (80 aa):
MTENNAQFHLAQINIARIRAPLDDPLMQPFMAGLESINALADAAPGFVWRLQDATGDATSLRPFPDLMIGSLSICLFGNL